Protein AF-A0A965Q716-F1 (afdb_monomer_lite)

pLDDT: mean 84.62, std 12.87, range [42.59, 98.06]

Foldseek 3Di:
DPPPPDDPVNVVPQDPVNVVVVVVVVLCVLVVCVVVLLVVLVVVQVVVQVVDDPPDDGRDSCNSCPPSCCSHPNDPPPPPLVVVLVVQVPDPPDDVVVVDDD

Sequence (102 aa):
MVFNGHTIQDIDALDEATMNDITVMYADGLVGNRSLLTMQGTLIAGVFNYLRASNSQPYTLKSVLGSAYEYFYGIEKADPSESLLMFMSQAPNFKMDRFKGK

Structure (mmCIF, N/CA/C/O backbone):
data_AF-A0A965Q716-F1
#
_entry.id   AF-A0A965Q716-F1
#
loop_
_atom_site.group_PDB
_atom_site.id
_atom_site.type_symbol
_atom_site.label_atom_id
_atom_site.label_alt_id
_atom_site.label_comp_id
_atom_site.label_asym_id
_atom_site.label_entity_id
_atom_site.label_seq_id
_atom_site.pdbx_PDB_ins_code
_atom_site.Cartn_x
_atom_site.Cartn_y
_atom_site.Cartn_z
_atom_site.occupancy
_atom_site.B_iso_or_equiv
_atom_site.auth_seq_id
_atom_site.auth_comp_id
_atom_site.auth_asym_id
_atom_site.auth_atom_id
_atom_site.pdbx_PDB_model_num
ATOM 1 N N . MET A 1 1 ? 7.611 20.579 -20.696 1.00 45.00 1 MET A N 1
ATOM 2 C CA . MET A 1 1 ? 8.596 19.829 -19.894 1.00 45.00 1 MET A CA 1
ATOM 3 C C . MET A 1 1 ? 7.938 18.516 -19.543 1.00 45.00 1 MET A C 1
ATOM 5 O O . MET A 1 1 ? 6.934 18.530 -18.844 1.00 45.00 1 MET A O 1
ATOM 9 N N . VAL A 1 2 ? 8.410 17.430 -20.142 1.00 49.19 2 VAL A N 1
ATOM 10 C CA . VAL A 1 2 ? 7.983 16.080 -19.783 1.00 49.19 2 VAL A CA 1
ATOM 11 C C . VAL A 1 2 ? 8.869 15.632 -18.608 1.00 49.19 2 VAL A C 1
ATOM 13 O O . VAL A 1 2 ? 10.005 16.091 -18.469 1.00 49.19 2 VAL A O 1
ATOM 16 N N . PHE A 1 3 ? 8.280 14.898 -17.664 1.00 50.69 3 PHE A N 1
ATOM 17 C CA . PHE A 1 3 ? 8.839 14.585 -16.344 1.00 50.69 3 PHE A CA 1
ATOM 18 C C . PHE A 1 3 ? 10.301 14.089 -16.400 1.00 50.69 3 PHE A C 1
ATOM 20 O O . PHE A 1 3 ? 10.664 13.303 -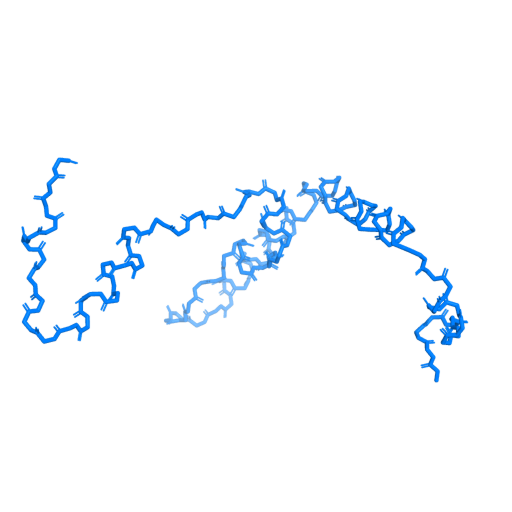17.269 1.00 50.69 3 PHE A O 1
ATOM 27 N N . ASN A 1 4 ? 11.136 14.532 -15.450 1.00 64.12 4 ASN A N 1
ATOM 28 C CA . ASN A 1 4 ? 12.526 14.077 -15.256 1.00 64.12 4 ASN A CA 1
ATOM 29 C C . ASN A 1 4 ? 13.482 14.181 -16.468 1.00 64.12 4 ASN A C 1
ATOM 31 O O . ASN A 1 4 ? 14.495 13.492 -16.503 1.00 64.12 4 ASN A O 1
ATOM 35 N N . GLY A 1 5 ? 13.230 15.075 -17.430 1.00 65.25 5 GLY A N 1
ATOM 36 C CA . GLY A 1 5 ? 14.176 15.343 -18.525 1.00 65.25 5 GLY A CA 1
ATOM 37 C C . GLY A 1 5 ? 14.018 14.444 -19.754 1.00 65.25 5 GLY A C 1
ATOM 38 O O . GLY A 1 5 ? 14.787 14.591 -20.699 1.00 65.25 5 GLY A O 1
ATOM 39 N N . HIS A 1 6 ? 13.004 13.581 -19.773 1.00 73.31 6 HIS A N 1
ATOM 40 C CA . HIS A 1 6 ? 12.573 12.879 -20.980 1.00 73.31 6 HIS A CA 1
ATOM 41 C C . HIS A 1 6 ? 11.726 13.807 -21.858 1.00 73.31 6 HIS A C 1
ATOM 43 O O . HIS A 1 6 ? 11.058 14.712 -21.356 1.00 73.31 6 HIS A O 1
ATOM 49 N N . THR A 1 7 ? 11.768 13.615 -23.170 1.00 77.81 7 THR A N 1
ATOM 50 C CA . THR A 1 7 ? 10.951 14.313 -24.171 1.00 77.81 7 THR A CA 1
ATOM 51 C C . THR A 1 7 ? 9.689 13.507 -24.503 1.00 77.81 7 THR A C 1
ATOM 53 O O . THR A 1 7 ? 9.559 12.354 -24.102 1.00 77.81 7 THR A O 1
ATOM 56 N N . ILE A 1 8 ? 8.727 14.101 -25.221 1.00 74.25 8 ILE A N 1
ATOM 57 C CA . ILE A 1 8 ? 7.528 13.366 -25.681 1.00 74.25 8 ILE A CA 1
ATOM 58 C C . ILE A 1 8 ? 7.949 12.212 -26.600 1.00 74.25 8 ILE A C 1
ATOM 60 O O . ILE A 1 8 ? 7.426 11.113 -26.492 1.00 74.25 8 ILE A O 1
ATOM 64 N N . GLN A 1 9 ? 8.966 12.450 -27.426 1.00 73.44 9 GLN A N 1
ATOM 65 C CA . GLN A 1 9 ? 9.545 11.468 -28.332 1.00 73.44 9 GLN A CA 1
ATOM 66 C C . GLN A 1 9 ? 10.142 10.267 -27.588 1.00 73.44 9 GLN A C 1
ATOM 68 O O . GLN A 1 9 ? 10.071 9.152 -28.091 1.00 73.44 9 GLN A O 1
ATOM 73 N N . ASP A 1 10 ? 10.689 10.480 -26.387 1.00 74.56 10 ASP A N 1
ATOM 74 C CA . ASP A 1 10 ? 11.214 9.394 -25.552 1.00 74.56 10 ASP A CA 1
ATOM 75 C C . ASP A 1 10 ? 10.090 8.540 -24.948 1.00 74.56 10 ASP A C 1
ATOM 77 O O . ASP A 1 10 ? 10.264 7.338 -24.773 1.00 74.56 10 ASP A O 1
ATOM 81 N N . ILE A 1 11 ? 8.931 9.141 -24.650 1.00 72.75 11 ILE A N 1
ATOM 82 C CA . ILE A 1 11 ? 7.741 8.408 -24.191 1.00 72.75 11 ILE A CA 1
ATOM 83 C C . ILE A 1 11 ? 7.121 7.624 -25.349 1.00 72.75 11 ILE A C 1
ATOM 85 O O . ILE A 1 11 ? 6.785 6.457 -25.180 1.00 72.75 11 ILE A O 1
ATOM 89 N N . ASP A 1 12 ? 7.017 8.241 -26.527 1.00 77.00 12 ASP A N 1
ATOM 90 C CA . ASP A 1 12 ? 6.464 7.608 -27.731 1.00 77.00 12 ASP A CA 1
ATOM 91 C C . ASP A 1 12 ? 7.339 6.446 -28.244 1.00 77.00 12 ASP A C 1
ATOM 93 O O . ASP A 1 12 ? 6.871 5.607 -29.012 1.00 77.00 12 ASP A O 1
ATOM 97 N N . ALA A 1 13 ? 8.606 6.383 -27.820 1.00 80.38 13 ALA A N 1
ATOM 98 C CA . ALA A 1 13 ? 9.529 5.296 -28.134 1.00 80.38 13 ALA A CA 1
ATOM 99 C C . ALA A 1 13 ? 9.372 4.061 -27.226 1.00 80.38 13 ALA A C 1
ATOM 101 O O . ALA A 1 13 ? 9.992 3.033 -27.503 1.00 80.38 13 ALA A O 1
ATOM 102 N N . LEU A 1 14 ? 8.578 4.140 -26.150 1.00 83.25 14 LEU A N 1
ATOM 103 C CA . LEU A 1 14 ? 8.320 2.999 -25.274 1.00 83.25 14 LEU A CA 1
ATOM 104 C C . LEU A 1 14 ? 7.351 2.035 -25.959 1.00 83.25 14 LEU A C 1
ATOM 106 O O . LEU A 1 14 ? 6.163 2.319 -26.114 1.00 83.25 14 LEU A O 1
ATOM 110 N N . ASP A 1 15 ? 7.863 0.875 -26.356 1.00 88.38 15 ASP A N 1
ATOM 111 C CA . ASP A 1 15 ? 7.033 -0.213 -26.851 1.00 88.38 15 ASP A CA 1
ATOM 112 C C . ASP A 1 15 ? 6.355 -0.981 -25.702 1.00 88.38 15 ASP A C 1
ATOM 114 O O . ASP A 1 15 ? 6.665 -0.823 -24.517 1.00 88.38 15 ASP A 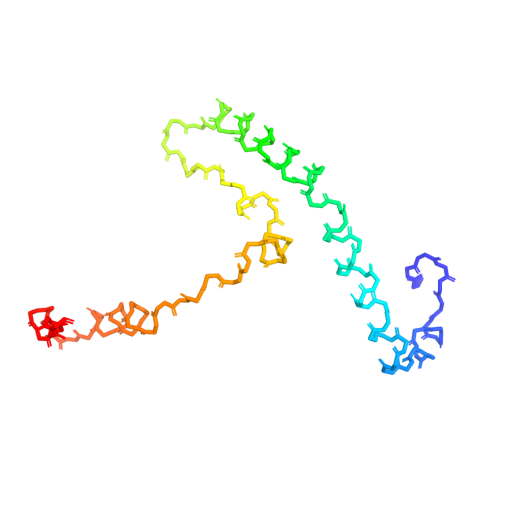O 1
ATOM 118 N N . GLU A 1 16 ? 5.384 -1.824 -26.055 1.00 88.06 16 GLU A N 1
ATOM 119 C CA . GLU A 1 16 ? 4.609 -2.601 -25.082 1.00 88.06 16 GLU A CA 1
ATOM 120 C C . GLU A 1 16 ? 5.497 -3.529 -24.241 1.00 88.06 16 GLU A C 1
ATOM 122 O O . GLU A 1 16 ? 5.264 -3.686 -23.042 1.00 88.06 16 GLU A O 1
ATOM 127 N N . ALA A 1 17 ? 6.547 -4.096 -24.843 1.00 89.25 17 ALA A N 1
ATOM 128 C CA . ALA A 1 17 ? 7.502 -4.948 -24.145 1.00 89.25 17 ALA A CA 1
ATOM 129 C C . ALA A 1 17 ? 8.254 -4.168 -23.056 1.00 89.25 17 ALA A C 1
ATOM 131 O O . ALA A 1 17 ? 8.279 -4.594 -21.902 1.00 89.25 17 ALA A O 1
ATOM 132 N N . THR A 1 18 ? 8.777 -2.986 -23.386 1.00 88.12 18 THR A N 1
ATOM 133 C CA . THR A 1 18 ? 9.466 -2.116 -22.426 1.00 88.12 18 THR A CA 1
ATOM 134 C C . THR A 1 18 ? 8.519 -1.657 -21.317 1.00 88.12 18 THR A C 1
ATOM 136 O O . THR A 1 18 ? 8.886 -1.645 -20.142 1.00 88.12 18 THR A O 1
ATOM 139 N N . MET A 1 19 ? 7.273 -1.316 -21.655 1.00 89.25 19 MET A N 1
ATOM 140 C CA . MET A 1 19 ? 6.262 -0.938 -20.662 1.00 89.25 19 MET A CA 1
ATOM 141 C C . MET A 1 19 ? 5.900 -2.092 -19.720 1.00 89.25 19 MET A C 1
ATOM 143 O O . MET A 1 19 ? 5.707 -1.876 -18.518 1.00 89.25 19 MET A O 1
ATOM 147 N N . ASN A 1 20 ? 5.836 -3.317 -20.241 1.00 91.81 20 ASN A N 1
ATOM 148 C CA . ASN A 1 20 ? 5.642 -4.509 -19.427 1.00 91.81 20 ASN A CA 1
ATOM 149 C C . ASN A 1 20 ? 6.821 -4.720 -18.466 1.00 91.81 20 ASN A C 1
ATOM 151 O O . ASN A 1 20 ? 6.602 -4.896 -17.269 1.00 91.81 20 ASN A O 1
ATOM 155 N N . ASP A 1 21 ? 8.058 -4.598 -18.946 1.00 92.00 21 ASP A N 1
ATOM 156 C CA . ASP A 1 21 ? 9.252 -4.736 -18.105 1.00 92.00 21 ASP A CA 1
ATOM 157 C C . ASP A 1 21 ? 9.290 -3.684 -16.988 1.00 92.00 21 ASP A C 1
ATOM 159 O O . ASP A 1 21 ? 9.531 -4.020 -15.827 1.00 92.00 21 ASP A O 1
ATOM 163 N N . ILE A 1 22 ? 8.956 -2.423 -17.289 1.00 90.12 22 ILE A N 1
ATOM 164 C CA . ILE A 1 22 ? 8.830 -1.360 -16.277 1.00 90.12 22 ILE A CA 1
ATOM 165 C C . ILE A 1 22 ? 7.775 -1.728 -15.223 1.00 90.12 22 ILE A C 1
ATOM 167 O O . ILE A 1 22 ? 7.986 -1.520 -14.025 1.00 90.12 22 ILE A O 1
ATOM 171 N N . THR A 1 23 ? 6.646 -2.294 -15.652 1.00 90.38 23 THR A N 1
ATOM 172 C CA . THR A 1 23 ? 5.564 -2.717 -14.751 1.00 90.38 23 THR A CA 1
ATOM 173 C C . THR A 1 23 ? 6.018 -3.854 -13.836 1.00 90.38 23 THR A C 1
ATOM 175 O O . THR A 1 23 ? 5.766 -3.805 -12.630 1.00 90.38 23 THR A O 1
ATOM 178 N N . VAL A 1 24 ? 6.742 -4.840 -14.376 1.00 92.12 24 VAL A N 1
ATOM 179 C CA . VAL A 1 24 ?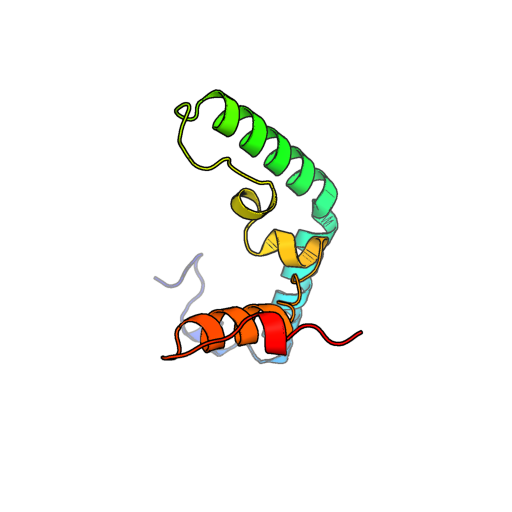 7.334 -5.940 -13.600 1.00 92.12 24 VAL A CA 1
ATOM 180 C C . VAL A 1 24 ? 8.351 -5.401 -12.597 1.00 92.12 24 VAL A C 1
ATOM 182 O O . VAL A 1 24 ? 8.252 -5.711 -11.414 1.00 92.12 24 VAL A O 1
ATOM 185 N N . MET A 1 25 ? 9.266 -4.524 -13.021 1.00 93.50 25 MET A N 1
ATOM 186 C CA . MET A 1 25 ? 10.258 -3.908 -12.130 1.00 93.50 25 MET A CA 1
ATOM 187 C C . MET A 1 25 ? 9.604 -3.136 -10.979 1.00 93.50 25 MET A C 1
ATOM 189 O O . MET A 1 25 ? 10.070 -3.198 -9.839 1.00 93.50 25 MET A O 1
ATOM 193 N N . TYR A 1 26 ? 8.516 -2.415 -11.256 1.00 91.00 26 TYR A N 1
ATOM 194 C CA . TYR A 1 26 ? 7.751 -1.721 -10.225 1.00 91.00 26 TYR A CA 1
ATOM 195 C C . TYR A 1 26 ? 7.097 -2.702 -9.242 1.00 91.00 26 TYR A C 1
ATOM 197 O O . TYR A 1 26 ? 7.220 -2.526 -8.026 1.00 91.00 26 TYR A O 1
ATOM 205 N N . ALA A 1 27 ? 6.440 -3.750 -9.749 1.00 90.44 27 ALA A N 1
ATOM 206 C CA . ALA A 1 27 ? 5.804 -4.774 -8.925 1.00 90.44 27 ALA A CA 1
ATOM 207 C C . ALA A 1 27 ? 6.825 -5.517 -8.045 1.00 90.44 27 ALA A C 1
ATOM 209 O O . ALA A 1 27 ? 6.608 -5.660 -6.840 1.00 90.44 27 ALA A O 1
ATOM 210 N N . ASP A 1 28 ? 7.971 -5.901 -8.605 1.00 92.19 28 ASP A N 1
ATOM 211 C CA . ASP A 1 28 ? 9.077 -6.521 -7.873 1.00 92.19 28 ASP A CA 1
ATOM 212 C C . ASP A 1 28 ? 9.645 -5.578 -6.809 1.00 92.19 28 ASP A C 1
ATOM 214 O O . ASP A 1 28 ? 9.904 -5.997 -5.680 1.00 92.19 28 ASP A O 1
ATOM 218 N N . GLY A 1 29 ? 9.775 -4.286 -7.123 1.00 92.62 29 GLY A N 1
ATOM 219 C CA . GLY A 1 29 ? 10.174 -3.262 -6.162 1.00 92.62 29 GLY A CA 1
ATOM 220 C C . GLY A 1 29 ? 9.215 -3.167 -4.972 1.00 92.62 29 GLY A C 1
ATOM 221 O O . GLY A 1 29 ? 9.663 -3.096 -3.823 1.00 92.62 29 GLY A O 1
ATOM 222 N N . LEU A 1 30 ? 7.902 -3.218 -5.215 1.00 91.81 30 LEU A N 1
ATOM 223 C CA . LEU A 1 30 ? 6.897 -3.256 -4.150 1.00 91.81 30 LEU A CA 1
ATOM 224 C C . LEU A 1 30 ? 7.013 -4.536 -3.316 1.00 91.81 30 LEU A C 1
ATOM 226 O O . LEU A 1 30 ? 7.117 -4.461 -2.089 1.00 91.81 30 LEU A O 1
ATOM 230 N N . VAL A 1 31 ? 7.014 -5.705 -3.964 1.00 90.88 31 VAL A N 1
ATOM 231 C CA . VAL A 1 31 ? 7.050 -7.018 -3.298 1.00 90.88 31 VAL A CA 1
ATOM 232 C C . VAL A 1 31 ? 8.342 -7.199 -2.500 1.00 90.88 31 VAL A C 1
ATOM 234 O O . VAL A 1 31 ? 8.293 -7.612 -1.339 1.00 90.88 31 VAL A O 1
ATOM 237 N N . GLY A 1 32 ? 9.490 -6.817 -3.061 1.00 94.00 32 GLY A N 1
ATOM 238 C CA . GLY A 1 32 ? 10.788 -6.860 -2.388 1.00 94.00 32 GLY A CA 1
ATOM 239 C C . GLY A 1 32 ? 10.848 -5.972 -1.142 1.00 94.00 32 GLY A C 1
ATOM 240 O O . GLY A 1 32 ? 11.488 -6.330 -0.154 1.00 94.00 32 GLY A O 1
ATOM 241 N N . ASN A 1 33 ? 10.110 -4.857 -1.129 1.00 95.94 33 ASN A N 1
ATOM 242 C CA . ASN A 1 33 ? 10.019 -3.950 0.019 1.00 95.94 33 ASN A CA 1
ATOM 243 C C . ASN A 1 33 ? 8.850 -4.254 0.971 1.00 95.94 33 ASN A C 1
ATOM 245 O O . ASN A 1 33 ? 8.588 -3.473 1.891 1.00 95.94 33 ASN A O 1
ATOM 249 N N . ARG A 1 34 ? 8.161 -5.392 0.815 1.00 94.38 34 ARG A N 1
ATOM 250 C CA . ARG A 1 34 ? 6.957 -5.739 1.590 1.00 94.38 34 ARG A CA 1
ATOM 251 C C . ARG A 1 34 ? 7.114 -5.554 3.099 1.00 94.38 34 ARG A C 1
ATOM 253 O O . ARG A 1 34 ? 6.222 -4.990 3.733 1.00 94.38 34 ARG A O 1
ATOM 260 N N . SER A 1 35 ? 8.215 -6.030 3.685 1.00 95.31 35 SER A N 1
ATOM 261 C CA . SER A 1 35 ? 8.446 -5.943 5.138 1.00 95.31 35 SER A CA 1
ATOM 262 C C . SER A 1 35 ? 8.571 -4.489 5.603 1.00 95.31 35 SER A C 1
ATOM 264 O O . SER A 1 35 ? 7.881 -4.061 6.530 1.00 95.31 35 SER A O 1
ATOM 266 N N . LEU A 1 36 ? 9.380 -3.697 4.895 1.00 97.00 36 LEU A N 1
ATOM 267 C CA . LEU A 1 36 ? 9.600 -2.282 5.183 1.00 97.00 36 LEU A CA 1
ATOM 268 C C . LEU A 1 36 ? 8.303 -1.472 5.051 1.00 97.00 36 LEU A C 1
ATOM 270 O O . LEU A 1 36 ? 7.977 -0.673 5.929 1.00 97.00 36 LEU A O 1
ATOM 274 N N . LEU A 1 37 ? 7.543 -1.699 3.979 1.00 96.12 37 LEU A N 1
ATOM 275 C CA . LEU A 1 37 ? 6.270 -1.019 3.745 1.00 96.12 37 LEU A CA 1
ATOM 276 C C . LEU A 1 37 ? 5.216 -1.432 4.778 1.00 96.12 37 LEU A C 1
ATOM 278 O O . LEU A 1 37 ? 4.535 -0.574 5.328 1.00 96.12 37 LEU A O 1
ATOM 282 N N . THR A 1 38 ? 5.129 -2.718 5.123 1.00 95.62 38 THR A N 1
ATOM 283 C CA . THR A 1 38 ? 4.190 -3.207 6.147 1.00 95.62 38 THR A CA 1
ATOM 284 C C . THR A 1 38 ? 4.497 -2.621 7.526 1.00 95.62 38 THR A C 1
ATOM 286 O O . THR A 1 38 ? 3.579 -2.167 8.213 1.00 95.62 38 THR A O 1
ATOM 289 N N . MET A 1 39 ? 5.772 -2.576 7.929 1.00 97.44 39 MET A N 1
ATOM 290 C CA . MET A 1 39 ? 6.169 -1.974 9.206 1.00 97.44 39 MET A CA 1
ATOM 291 C C . MET A 1 39 ? 5.846 -0.480 9.250 1.00 97.44 39 MET A C 1
ATOM 293 O O . MET A 1 39 ? 5.198 -0.025 10.193 1.00 97.44 39 MET A O 1
ATOM 297 N N . GLN A 1 40 ? 6.237 0.277 8.220 1.00 97.31 40 GLN A N 1
ATOM 298 C CA . GLN A 1 40 ? 5.945 1.710 8.149 1.00 97.31 40 GLN A CA 1
ATOM 299 C C . GLN A 1 40 ? 4.441 1.983 8.124 1.00 97.31 40 GLN A C 1
ATOM 301 O O . GLN A 1 40 ? 3.962 2.826 8.876 1.00 97.31 40 GLN A O 1
ATOM 306 N N . GLY A 1 41 ? 3.681 1.233 7.324 1.00 96.94 41 GLY A N 1
ATOM 307 C CA . GLY A 1 41 ? 2.230 1.369 7.256 1.00 96.94 41 GLY A CA 1
ATOM 308 C C . GLY A 1 41 ? 1.552 1.097 8.600 1.00 96.94 41 GLY A C 1
ATOM 309 O O . GLY A 1 41 ? 0.636 1.819 8.989 1.00 96.94 41 GLY A O 1
ATOM 310 N N . THR A 1 42 ? 2.047 0.111 9.352 1.00 96.75 42 THR A N 1
ATOM 311 C CA . THR A 1 42 ? 1.547 -0.209 10.698 1.00 96.75 42 THR A CA 1
ATOM 312 C C . THR A 1 42 ? 1.862 0.906 11.695 1.00 96.75 42 THR A C 1
ATOM 314 O O . THR A 1 42 ? 0.987 1.306 12.461 1.00 96.7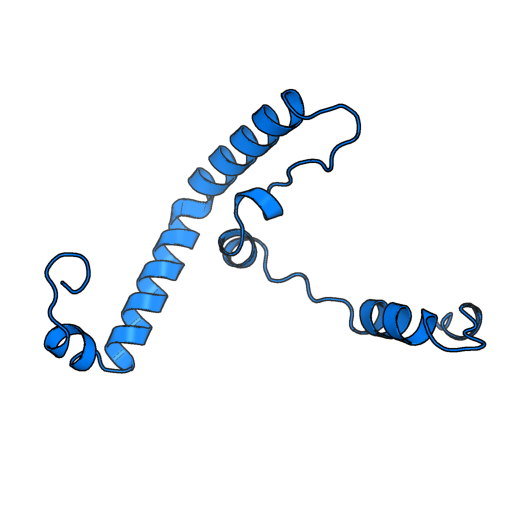5 42 THR A O 1
ATOM 317 N N . LEU A 1 4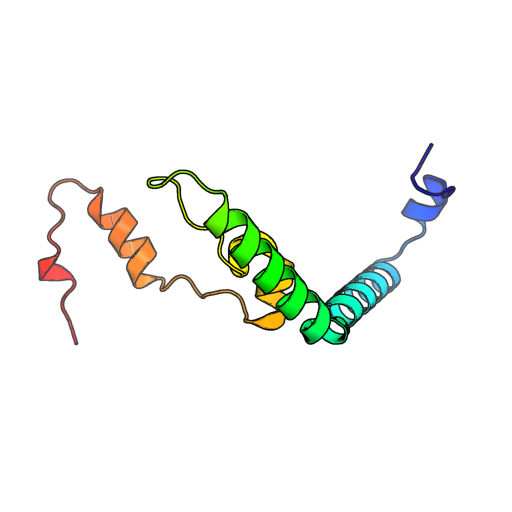3 ? 3.084 1.448 11.662 1.00 98.06 43 LEU A N 1
ATOM 318 C CA . LEU A 1 43 ? 3.492 2.582 12.496 1.00 98.06 43 LEU A CA 1
ATOM 319 C C . LEU A 1 43 ? 2.642 3.824 12.209 1.00 98.06 43 LEU A C 1
ATOM 321 O O . LEU A 1 43 ? 2.119 4.437 13.139 1.00 98.06 43 LEU A O 1
ATOM 325 N N . ILE A 1 44 ? 2.451 4.157 10.931 1.00 97.56 44 ILE A N 1
ATOM 326 C CA . ILE A 1 44 ? 1.604 5.272 10.494 1.00 97.56 44 ILE A CA 1
ATOM 327 C C . ILE A 1 44 ? 0.172 5.064 10.988 1.00 97.56 44 ILE A C 1
ATOM 329 O O . ILE A 1 44 ? -0.375 5.946 11.646 1.00 97.56 44 ILE A O 1
ATOM 333 N N . ALA A 1 45 ? -0.425 3.893 10.747 1.00 97.38 45 ALA A N 1
ATOM 334 C CA . ALA A 1 45 ? -1.771 3.596 11.230 1.00 97.38 45 ALA A CA 1
ATOM 335 C C . ALA A 1 45 ? -1.869 3.739 12.760 1.00 97.38 45 ALA A C 1
ATOM 337 O O . ALA A 1 45 ? -2.830 4.322 13.258 1.00 97.38 45 ALA A O 1
ATOM 338 N N . GLY A 1 46 ? -0.867 3.268 13.508 1.00 96.69 46 GLY A N 1
ATOM 339 C CA . GLY A 1 46 ? -0.806 3.405 14.964 1.00 96.69 46 GLY A CA 1
ATOM 340 C C . GLY A 1 46 ? -0.790 4.864 15.428 1.00 96.69 46 GLY A C 1
ATOM 341 O O . GLY A 1 46 ? -1.630 5.263 16.233 1.00 96.69 46 GLY A O 1
ATOM 342 N N . VAL A 1 47 ? 0.116 5.678 14.878 1.00 98.00 47 VAL A N 1
ATOM 343 C CA . VAL A 1 47 ? 0.239 7.104 15.228 1.00 98.00 47 VAL A CA 1
ATOM 344 C C . VAL A 1 47 ? -1.029 7.871 14.864 1.00 98.00 47 VAL A C 1
ATOM 346 O O . VAL A 1 47 ? -1.556 8.627 15.677 1.00 98.00 47 VAL A O 1
ATOM 349 N N . PHE A 1 48 ? -1.565 7.662 13.664 1.00 97.31 48 PHE A N 1
ATOM 350 C CA . PHE A 1 48 ? -2.746 8.393 13.214 1.00 97.31 48 PHE A CA 1
ATOM 351 C C . PHE A 1 48 ? -4.002 7.975 13.979 1.00 97.31 48 PHE A C 1
ATOM 353 O O . PHE A 1 48 ? -4.830 8.827 14.283 1.00 97.31 48 PHE A O 1
ATOM 360 N N . ASN A 1 49 ? -4.135 6.702 14.360 1.00 97.06 49 ASN A N 1
ATOM 361 C CA . ASN A 1 49 ? -5.232 6.265 15.224 1.00 97.06 49 ASN A CA 1
ATOM 362 C C . ASN A 1 49 ? -5.118 6.794 16.653 1.00 97.06 49 ASN A C 1
ATOM 364 O O . ASN A 1 49 ? -6.147 7.002 17.287 1.00 97.06 49 ASN A O 1
ATOM 368 N N . TYR A 1 50 ? -3.907 7.035 17.151 1.00 96.81 50 TYR A N 1
ATOM 369 C CA . TYR A 1 50 ? -3.717 7.716 18.429 1.00 96.81 50 TYR A CA 1
ATOM 370 C C . TYR A 1 50 ? -4.152 9.190 18.361 1.00 96.81 50 TYR A C 1
ATOM 372 O O . TYR A 1 50 ? -4.755 9.700 19.300 1.00 96.81 50 TYR A O 1
ATOM 380 N N . LEU A 1 51 ? -3.880 9.868 17.241 1.00 97.00 51 LEU A N 1
ATOM 381 C CA . LEU A 1 51 ? -4.212 11.284 17.044 1.00 97.00 51 LEU A CA 1
ATOM 382 C C . LEU A 1 51 ? -5.657 11.533 16.580 1.00 97.00 51 LEU A C 1
ATOM 384 O O . LEU A 1 51 ? -6.121 12.675 16.618 1.00 97.00 51 LEU A O 1
ATOM 388 N N . ARG A 1 52 ? -6.368 10.508 16.095 1.00 93.88 52 ARG A N 1
ATOM 389 C CA . ARG A 1 52 ? -7.709 10.681 15.520 1.00 93.88 52 ARG A CA 1
ATOM 390 C C . ARG A 1 52 ? -8.735 11.083 16.586 1.00 93.88 52 ARG A C 1
ATOM 392 O O . ARG A 1 52 ? -8.655 10.674 17.740 1.00 93.88 52 ARG A O 1
ATOM 399 N N . ALA A 1 53 ? -9.775 11.808 16.175 1.00 95.44 53 ALA A N 1
ATOM 400 C CA . ALA A 1 53 ? -10.909 12.112 17.047 1.00 95.44 53 ALA A CA 1
ATOM 401 C C . ALA A 1 53 ? -11.670 10.833 17.446 1.00 95.44 53 ALA A C 1
ATOM 403 O O . ALA A 1 53 ? -11.813 9.921 16.631 1.00 95.44 53 ALA A O 1
ATOM 404 N N . SER A 1 54 ? -12.238 10.784 18.657 1.00 87.88 54 SER A N 1
ATOM 405 C CA . SER A 1 54 ? -12.821 9.565 19.250 1.00 87.88 54 SER A CA 1
ATOM 406 C C . SER A 1 54 ? -13.877 8.852 18.386 1.00 87.88 54 SER A C 1
ATOM 408 O O . SER A 1 54 ? -14.005 7.634 18.471 1.00 87.88 54 SER A O 1
ATOM 410 N N . ASN A 1 55 ? -14.544 9.561 17.467 1.00 90.25 55 ASN A N 1
ATOM 411 C CA . ASN A 1 55 ? -15.607 9.024 16.603 1.00 90.25 55 ASN A CA 1
ATOM 412 C C . ASN A 1 55 ? -15.272 8.998 15.099 1.00 90.25 55 ASN A C 1
ATOM 414 O O . ASN A 1 55 ? -16.165 8.801 14.279 1.00 90.25 55 ASN A O 1
ATOM 418 N N . SER A 1 56 ? -14.018 9.229 14.703 1.00 93.06 56 SER A N 1
ATOM 419 C CA . SER A 1 56 ? -13.627 9.113 13.293 1.00 93.06 56 SER A CA 1
ATOM 420 C C . SER A 1 56 ? -13.355 7.659 12.890 1.00 93.06 56 SER A C 1
ATOM 422 O O . SER A 1 56 ? -13.093 6.799 13.730 1.00 93.06 56 SER A O 1
ATOM 424 N N . GLN A 1 57 ? -13.375 7.371 11.589 1.00 93.69 57 GLN A N 1
ATOM 425 C CA . GLN A 1 57 ? -12.975 6.051 11.102 1.00 93.69 57 GLN A CA 1
ATOM 426 C C . GLN A 1 57 ? -11.497 5.776 11.434 1.00 93.69 57 GLN A C 1
ATOM 428 O O . GLN A 1 57 ? -10.682 6.705 11.371 1.00 93.69 57 GLN A O 1
ATOM 433 N N . PRO A 1 58 ? -11.142 4.539 11.825 1.00 94.06 58 PRO A N 1
ATOM 434 C CA . PRO A 1 58 ? -9.760 4.180 12.086 1.00 94.06 58 PRO A CA 1
ATOM 435 C C . PRO A 1 58 ? -8.975 4.037 10.779 1.00 94.06 58 PRO A C 1
ATOM 437 O O . PRO A 1 58 ? -9.467 3.495 9.789 1.00 94.06 58 PRO A O 1
ATOM 440 N N . TYR A 1 59 ? -7.718 4.466 10.803 1.00 96.25 59 TYR A N 1
ATOM 441 C CA . TYR A 1 59 ? -6.766 4.166 9.743 1.00 96.25 59 TYR A CA 1
ATOM 442 C C . TYR A 1 59 ? -6.382 2.689 9.826 1.00 96.25 59 TYR A C 1
ATOM 444 O O . TYR A 1 59 ? -5.945 2.201 10.868 1.00 96.25 59 TYR A O 1
ATOM 452 N N . THR A 1 60 ? -6.541 1.967 8.724 1.00 95.81 60 THR A N 1
ATOM 453 C CA . THR A 1 60 ? -6.138 0.564 8.593 1.00 95.81 60 THR A CA 1
ATOM 454 C C . THR A 1 60 ? -4.850 0.462 7.784 1.00 95.81 60 THR A C 1
ATOM 456 O O . THR A 1 60 ? -4.514 1.361 7.010 1.00 95.81 60 THR A O 1
ATOM 459 N N . LEU A 1 61 ? -4.143 -0.665 7.900 1.00 95.19 61 LEU A N 1
ATOM 460 C CA . LEU A 1 61 ? -2.984 -0.929 7.046 1.00 95.19 61 LEU A CA 1
ATOM 461 C C . LEU A 1 61 ? -3.357 -0.851 5.553 1.00 95.19 61 LEU A C 1
ATOM 463 O O . LEU A 1 61 ? -2.603 -0.284 4.769 1.00 95.19 61 LEU A O 1
ATOM 467 N N . LYS A 1 62 ? -4.548 -1.342 5.182 1.00 94.62 62 LYS A N 1
ATOM 468 C CA . LYS A 1 62 ? -5.099 -1.256 3.820 1.00 94.62 62 LYS A CA 1
ATOM 469 C C . LYS A 1 62 ? -5.274 0.191 3.363 1.00 94.62 62 LYS A C 1
ATOM 471 O O . LYS A 1 62 ? -4.812 0.541 2.285 1.00 94.62 62 LYS A O 1
ATOM 476 N N . SER A 1 63 ? -5.859 1.055 4.198 1.00 93.94 63 SER A N 1
ATOM 477 C CA . SER A 1 63 ? -6.018 2.474 3.846 1.00 93.94 63 SER A CA 1
ATOM 478 C C . SER A 1 63 ? -4.690 3.232 3.762 1.00 93.94 63 SER A C 1
ATOM 480 O O . SER A 1 63 ? -4.608 4.206 3.026 1.00 93.94 63 SER A O 1
ATOM 482 N N . VAL A 1 64 ? -3.661 2.805 4.506 1.00 95.75 64 VAL A N 1
ATOM 483 C CA . VAL A 1 64 ? -2.333 3.445 4.482 1.00 95.75 64 VAL A CA 1
ATOM 484 C C . VAL A 1 64 ? -1.497 2.978 3.287 1.00 95.75 64 VAL A C 1
ATOM 486 O O . VAL A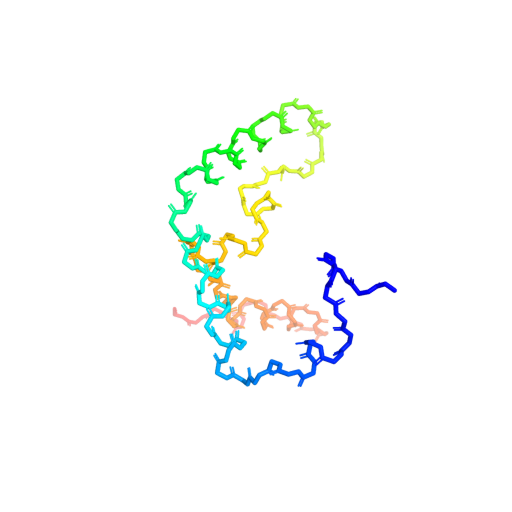 1 64 ? -0.837 3.795 2.655 1.00 95.75 64 VAL A O 1
ATOM 489 N N . LEU A 1 65 ? -1.516 1.681 2.966 1.00 94.44 65 LEU A N 1
ATOM 490 C CA . LEU A 1 65 ? -0.738 1.120 1.855 1.00 94.44 65 LEU A CA 1
ATOM 491 C C . LEU A 1 65 ? -1.405 1.298 0.483 1.00 94.44 65 LEU A C 1
ATOM 493 O O . LEU A 1 65 ? -0.717 1.216 -0.534 1.00 94.44 65 LEU A O 1
ATOM 497 N N . GLY A 1 66 ? -2.719 1.533 0.428 1.00 91.94 66 GLY A N 1
ATOM 498 C CA . GLY A 1 66 ? -3.440 1.728 -0.830 1.00 91.94 66 GLY A CA 1
ATOM 499 C C . GLY A 1 66 ? -3.290 0.529 -1.771 1.00 91.94 66 GLY A C 1
ATOM 500 O O . GLY A 1 66 ? -3.419 -0.617 -1.343 1.00 91.94 66 GLY A O 1
ATOM 501 N N . SER A 1 67 ? -2.976 0.782 -3.045 1.00 88.31 67 SER A N 1
ATOM 502 C CA . SER A 1 67 ? -2.811 -0.265 -4.069 1.00 88.31 67 SER A CA 1
ATOM 503 C C . SER A 1 67 ? -1.692 -1.262 -3.752 1.00 88.31 67 SER A C 1
ATOM 505 O O . SER A 1 67 ? -1.801 -2.432 -4.111 1.00 88.31 67 SER A O 1
ATOM 507 N N . ALA A 1 68 ? -0.648 -0.859 -3.015 1.00 91.00 68 ALA A N 1
ATOM 508 C CA . ALA A 1 68 ? 0.415 -1.776 -2.598 1.00 91.00 68 ALA A CA 1
ATOM 509 C C . ALA A 1 68 ? -0.102 -2.882 -1.659 1.00 91.00 68 ALA A C 1
ATOM 511 O O . ALA A 1 68 ? 0.475 -3.965 -1.605 1.00 91.00 68 ALA A O 1
ATOM 512 N N . TYR A 1 69 ? -1.208 -2.643 -0.943 1.00 93.12 69 TYR A N 1
ATOM 513 C CA . TYR A 1 69 ? -1.827 -3.658 -0.092 1.00 93.12 69 TYR A CA 1
ATOM 514 C C . TYR A 1 69 ? -2.262 -4.888 -0.901 1.00 93.12 69 TYR A C 1
ATOM 516 O O . TYR A 1 69 ? -2.030 -6.020 -0.479 1.00 93.12 69 TYR A O 1
ATOM 524 N N . GLU A 1 70 ? -2.841 -4.677 -2.084 1.00 89.12 70 GLU A N 1
ATOM 525 C CA . GLU A 1 70 ? -3.355 -5.753 -2.939 1.00 89.12 70 GLU A CA 1
ATOM 526 C C . GLU A 1 70 ? -2.230 -6.622 -3.508 1.00 89.12 70 GLU A C 1
ATOM 528 O O . GLU A 1 70 ? -2.384 -7.836 -3.611 1.00 89.12 70 GLU A O 1
ATOM 533 N N . TYR A 1 71 ? -1.058 -6.037 -3.772 1.00 87.25 71 TYR A N 1
ATOM 534 C CA . TYR A 1 71 ? 0.135 -6.791 -4.170 1.00 87.25 71 TYR A CA 1
ATOM 535 C C . TYR A 1 71 ? 0.653 -7.724 -3.064 1.00 87.25 71 TYR A C 1
ATOM 537 O O . TYR A 1 71 ? 1.281 -8.740 -3.356 1.00 87.25 71 TYR A O 1
ATOM 545 N N . PHE A 1 72 ? 0.411 -7.405 -1.789 1.00 90.62 72 PHE A N 1
ATOM 546 C CA . PHE A 1 72 ? 0.931 -8.187 -0.658 1.00 90.62 72 PHE A CA 1
ATOM 547 C C . PHE A 1 72 ? -0.064 -9.201 -0.107 1.00 90.62 72 PHE A C 1
ATOM 549 O O . PHE A 1 72 ? 0.340 -10.272 0.357 1.00 90.62 72 PHE A O 1
ATOM 556 N N . TYR A 1 73 ? -1.341 -8.831 -0.096 1.00 88.44 73 TYR A N 1
ATOM 557 C CA . TYR A 1 73 ? -2.406 -9.567 0.584 1.00 88.44 73 TYR A CA 1
ATOM 558 C C . TYR A 1 73 ? -3.501 -10.047 -0.378 1.00 88.44 73 TYR A C 1
ATOM 560 O O . TYR A 1 73 ? -4.389 -10.788 0.037 1.00 88.44 73 TYR A O 1
ATOM 568 N N . GLY A 1 74 ? -3.403 -9.687 -1.660 1.00 85.31 74 GLY A N 1
ATOM 569 C CA . GLY A 1 74 ? -4.400 -9.983 -2.677 1.00 85.31 74 GLY A CA 1
ATOM 570 C C . GLY A 1 74 ? -5.538 -8.966 -2.695 1.00 85.31 74 GLY A C 1
ATOM 571 O O . GLY A 1 74 ? -5.736 -8.178 -1.767 1.00 85.31 74 GLY A O 1
ATOM 572 N N . ILE A 1 75 ? -6.308 -9.005 -3.778 1.00 77.88 75 ILE A N 1
ATOM 573 C CA . ILE A 1 75 ? -7.590 -8.313 -3.859 1.00 77.88 75 ILE A CA 1
ATOM 574 C C . ILE A 1 75 ? -8.575 -9.142 -3.037 1.00 77.88 75 ILE A C 1
ATOM 576 O O . ILE A 1 75 ? -8.775 -10.328 -3.321 1.00 77.88 75 ILE A O 1
ATOM 580 N N . GLU A 1 76 ? -9.196 -8.533 -2.027 1.00 69.94 76 GLU A N 1
ATOM 581 C CA . GLU A 1 76 ? -10.394 -9.116 -1.427 1.00 69.94 76 GLU A CA 1
ATOM 582 C C . GLU A 1 76 ? -11.408 -9.293 -2.548 1.00 69.94 76 GLU A C 1
ATOM 584 O O . GLU A 1 76 ? -11.940 -8.320 -3.086 1.00 69.94 76 GLU A O 1
ATOM 589 N N . LYS A 1 77 ? -11.647 -10.546 -2.939 1.00 63.72 77 LYS A N 1
ATOM 590 C CA . LYS A 1 77 ? -12.762 -10.852 -3.819 1.00 63.72 77 LYS A CA 1
ATOM 591 C C . LYS A 1 77 ? -14.004 -10.405 -3.069 1.00 63.72 77 LYS A C 1
ATOM 593 O O . LYS A 1 77 ? -14.340 -11.004 -2.052 1.00 63.72 77 LYS A O 1
ATOM 598 N N . ALA A 1 78 ? -14.648 -9.346 -3.553 1.00 62.34 78 ALA A N 1
ATOM 599 C CA . ALA A 1 78 ? -16.000 -9.041 -3.131 1.00 62.34 78 ALA A CA 1
ATOM 600 C C . ALA A 1 78 ? -16.801 -10.317 -3.371 1.00 62.34 78 ALA A C 1
ATOM 602 O O . ALA A 1 78 ? -16.844 -10.803 -4.507 1.00 62.34 78 ALA A O 1
ATOM 603 N N . ASP A 1 79 ? -17.340 -10.900 -2.303 1.00 61.00 79 ASP A N 1
ATOM 604 C CA . ASP A 1 79 ? -18.180 -12.071 -2.446 1.00 61.00 79 ASP A CA 1
ATOM 605 C C . ASP A 1 79 ? -19.334 -11.633 -3.361 1.00 61.00 79 ASP A C 1
ATOM 607 O O . ASP A 1 79 ? -20.054 -10.683 -3.015 1.00 61.00 79 ASP A O 1
ATOM 611 N N . PRO A 1 80 ? -19.481 -12.211 -4.573 1.00 58.84 80 PRO A N 1
ATOM 612 C CA . PRO A 1 80 ? -20.497 -11.763 -5.521 1.00 58.84 80 PRO A CA 1
ATOM 613 C C . PRO A 1 80 ? -21.880 -11.785 -4.874 1.00 58.84 80 PRO A C 1
ATOM 615 O O . PRO A 1 80 ? -22.740 -10.977 -5.216 1.00 58.84 80 PRO A O 1
ATOM 618 N N . SER A 1 81 ? -22.053 -12.680 -3.896 1.00 72.19 81 SER A N 1
ATOM 619 C CA . SER A 1 81 ? -23.230 -12.799 -3.058 1.00 72.19 81 SER A CA 1
ATOM 620 C C . SER A 1 81 ? -23.506 -11.546 -2.224 1.00 72.19 81 SER A C 1
ATOM 622 O O . SER A 1 81 ? -24.637 -11.083 -2.256 1.00 72.19 81 SER A O 1
ATOM 624 N N . GLU A 1 82 ? -22.527 -10.943 -1.544 1.00 72.56 82 GLU A N 1
ATOM 625 C CA . GLU A 1 82 ? -22.750 -9.775 -0.678 1.00 72.56 82 GLU A CA 1
ATOM 626 C C . GLU A 1 82 ? -23.042 -8.506 -1.472 1.00 72.56 82 GLU A C 1
ATOM 628 O O . GLU A 1 82 ? -23.963 -7.765 -1.134 1.00 72.56 82 GLU A O 1
ATOM 633 N N . SER A 1 83 ? -22.308 -8.267 -2.560 1.00 72.00 83 SER A N 1
ATOM 634 C CA . SER A 1 83 ? -22.561 -7.098 -3.414 1.00 72.00 83 SER A CA 1
ATOM 635 C C . SER A 1 83 ? -23.913 -7.211 -4.123 1.00 72.00 83 SER A C 1
ATOM 637 O O . SER A 1 83 ? -24.671 -6.240 -4.180 1.00 72.00 83 SER A O 1
ATOM 639 N N . LEU A 1 84 ? -24.260 -8.412 -4.604 1.00 77.19 84 LEU A N 1
ATOM 640 C CA . LEU A 1 84 ? -25.577 -8.697 -5.169 1.00 77.19 84 LEU A CA 1
ATOM 641 C C . LEU A 1 84 ? -26.675 -8.583 -4.110 1.00 77.19 84 LEU A C 1
ATOM 643 O O . LEU A 1 84 ? -27.710 -7.985 -4.376 1.00 77.19 84 LEU A O 1
ATOM 647 N N . LEU A 1 85 ? -26.455 -9.104 -2.904 1.00 80.50 85 LEU A N 1
ATOM 648 C CA . LEU A 1 85 ? -27.402 -9.012 -1.798 1.00 80.50 85 LEU A CA 1
ATOM 649 C C . LEU A 1 85 ? -27.634 -7.556 -1.396 1.00 80.50 85 LEU A C 1
ATOM 651 O O . LEU A 1 85 ? -28.778 -7.151 -1.202 1.00 80.50 85 LEU A O 1
ATOM 655 N N . MET A 1 86 ? -26.573 -6.753 -1.327 1.00 81.69 86 MET A N 1
ATOM 656 C CA . MET A 1 86 ? -26.662 -5.331 -1.021 1.00 81.69 86 MET A CA 1
ATOM 657 C C . MET A 1 86 ? -27.449 -4.592 -2.110 1.00 81.69 86 MET A C 1
ATOM 659 O O . MET A 1 86 ? -28.361 -3.832 -1.791 1.00 81.69 86 MET A O 1
ATOM 663 N N . PHE A 1 87 ? -27.184 -4.875 -3.388 1.00 82.50 87 PHE A N 1
ATOM 664 C CA . PHE A 1 87 ? -27.964 -4.338 -4.505 1.00 82.50 87 PHE A CA 1
ATOM 665 C C . PHE A 1 87 ? -29.442 -4.760 -4.438 1.00 82.50 87 PHE A C 1
ATOM 667 O O . PHE A 1 87 ? -30.340 -3.926 -4.533 1.00 82.50 87 PHE A O 1
ATOM 674 N N . MET A 1 88 ? -29.717 -6.044 -4.197 1.00 81.56 88 MET A N 1
ATOM 675 C CA . MET A 1 88 ? -31.078 -6.576 -4.095 1.00 81.56 88 MET A CA 1
ATOM 676 C C . MET A 1 88 ? -31.824 -6.048 -2.867 1.00 81.56 88 MET A C 1
ATOM 678 O O . MET A 1 88 ? -33.043 -5.898 -2.927 1.00 81.56 88 MET A O 1
ATOM 682 N N . SER A 1 89 ? -31.118 -5.711 -1.783 1.00 82.88 89 SER A N 1
ATOM 683 C CA . SER A 1 89 ? -31.718 -5.137 -0.573 1.00 82.88 89 SER A CA 1
ATOM 684 C C . SER A 1 89 ? -32.319 -3.748 -0.776 1.00 82.88 89 SER A C 1
ATOM 686 O O . SER A 1 89 ? -33.174 -3.330 0.002 1.00 82.88 89 SER A O 1
ATOM 688 N N . GLN A 1 90 ? -31.936 -3.061 -1.854 1.00 87.69 90 GLN A N 1
ATOM 689 C CA . GLN A 1 90 ? -32.509 -1.774 -2.246 1.00 87.69 90 GLN A CA 1
ATOM 690 C C . GLN A 1 90 ? -33.823 -1.921 -3.035 1.00 87.69 90 GLN A C 1
ATOM 692 O O . GLN A 1 90 ? -34.507 -0.927 -3.279 1.00 87.69 90 GLN A O 1
ATOM 697 N N . ALA A 1 91 ? -34.202 -3.140 -3.442 1.00 86.00 91 ALA A N 1
ATOM 698 C CA . ALA A 1 91 ? -35.413 -3.373 -4.220 1.00 86.00 91 ALA A CA 1
ATOM 699 C C . ALA A 1 91 ? -36.689 -3.302 -3.351 1.00 86.00 91 ALA A C 1
ATOM 701 O O . ALA A 1 91 ? -36.708 -3.801 -2.218 1.00 86.00 91 ALA A O 1
ATOM 702 N N . PRO A 1 92 ? -37.806 -2.768 -3.883 1.00 83.19 92 PRO A N 1
ATOM 703 C CA . PRO A 1 92 ? -39.091 -2.805 -3.194 1.00 83.19 92 PRO A CA 1
ATOM 704 C C . PRO A 1 92 ? -39.506 -4.251 -2.890 1.00 83.19 92 PRO A C 1
ATOM 706 O O . PRO A 1 92 ? -39.530 -5.097 -3.783 1.00 83.19 92 PRO A O 1
ATOM 709 N N . ASN A 1 93 ? -39.892 -4.521 -1.640 1.00 86.31 93 ASN A N 1
ATOM 710 C CA . ASN A 1 93 ? -40.279 -5.849 -1.136 1.00 86.31 93 ASN A CA 1
ATOM 711 C C . ASN A 1 93 ? -39.140 -6.880 -1.017 1.00 86.31 93 ASN A C 1
ATOM 713 O O . ASN A 1 93 ? -39.409 -8.086 -1.034 1.00 86.31 93 ASN A O 1
ATOM 717 N N . PHE A 1 94 ? -37.887 -6.441 -0.868 1.00 83.50 94 PHE A N 1
ATOM 718 C CA . PHE A 1 94 ? -36.786 -7.345 -0.538 1.00 83.50 94 PHE A CA 1
ATOM 719 C C . PHE A 1 94 ? -37.058 -8.152 0.747 1.00 83.50 94 PHE A C 1
ATOM 721 O O . PHE A 1 94 ? -37.581 -7.636 1.736 1.00 83.50 94 PHE A O 1
ATOM 728 N N . LYS A 1 95 ? -36.695 -9.440 0.722 1.00 83.31 95 LYS A N 1
ATOM 729 C CA . LYS A 1 95 ? -36.934 -10.416 1.793 1.00 83.31 95 LYS A CA 1
ATOM 730 C C . LYS A 1 95 ? -35.681 -11.260 2.034 1.00 83.31 95 LYS A C 1
ATOM 732 O O . LYS A 1 95 ? -35.402 -12.190 1.280 1.00 83.31 95 LYS A O 1
ATOM 737 N N . MET A 1 96 ? -34.926 -10.910 3.078 1.00 78.50 96 MET A N 1
ATOM 738 C CA . MET A 1 96 ? -33.632 -11.520 3.432 1.00 78.50 96 MET A CA 1
ATOM 739 C C . MET A 1 96 ? -33.734 -13.023 3.752 1.00 78.50 96 MET A C 1
ATOM 741 O O . MET A 1 96 ? -32.807 -13.791 3.515 1.00 78.50 96 MET A O 1
ATOM 745 N N . ASP A 1 97 ? -34.887 -13.468 4.248 1.00 82.38 97 ASP A N 1
ATOM 746 C CA . ASP A 1 97 ? -35.229 -14.869 4.509 1.00 82.38 97 ASP A CA 1
ATOM 747 C C . ASP A 1 97 ? -35.167 -15.758 3.256 1.00 82.38 97 ASP A C 1
ATOM 749 O O . ASP A 1 97 ? -34.939 -16.959 3.379 1.00 82.38 97 ASP A O 1
ATOM 753 N N . ARG A 1 98 ? -35.283 -15.182 2.051 1.00 74.56 98 ARG A N 1
ATOM 754 C CA . ARG A 1 98 ? -35.194 -15.916 0.775 1.00 74.56 98 ARG A CA 1
ATOM 755 C C . ARG A 1 98 ? -33.767 -16.212 0.312 1.00 74.56 98 ARG A C 1
ATOM 757 O O . ARG A 1 98 ? -33.593 -16.982 -0.625 1.00 74.56 98 ARG A O 1
ATOM 764 N N . PHE A 1 99 ? -32.767 -15.619 0.959 1.00 70.12 99 PHE A N 1
ATOM 765 C CA . PHE A 1 99 ? -31.347 -15.798 0.635 1.00 70.12 99 PHE A CA 1
ATOM 766 C C . PHE A 1 99 ? -30.645 -16.775 1.583 1.00 70.12 99 PHE A C 1
ATOM 768 O O . PHE A 1 99 ? -29.451 -17.021 1.450 1.00 70.12 99 PHE A O 1
ATOM 775 N N . LYS A 1 100 ? -31.375 -17.367 2.537 1.00 61.84 100 LYS A N 1
ATOM 776 C CA . LYS A 1 100 ? -30.839 -18.404 3.422 1.00 61.84 100 LYS A CA 1
ATOM 777 C C . LYS A 1 100 ? -30.998 -19.779 2.769 1.00 61.84 100 LYS A C 1
ATOM 779 O O . LYS A 1 100 ? -32.080 -20.359 2.805 1.00 61.84 100 LYS A O 1
ATOM 784 N N . GLY A 1 101 ? -29.914 -20.298 2.188 1.00 59.12 101 GLY A N 1
ATOM 785 C CA . GLY A 1 101 ? -29.882 -21.618 1.555 1.00 59.12 101 GLY A CA 1
ATOM 786 C C . GLY A 1 101 ? -28.480 -22.234 1.487 1.00 59.12 101 GLY A C 1
ATOM 787 O O . GLY A 1 101 ? -27.784 -22.005 0.507 1.00 59.12 101 GLY A O 1
ATOM 788 N N . LYS A 1 102 ? -28.189 -23.073 2.498 1.00 42.59 102 LYS A N 1
ATOM 789 C CA . LYS A 1 102 ? -27.007 -23.925 2.778 1.00 42.59 102 LYS A CA 1
ATOM 790 C C . LYS A 1 102 ? -25.693 -23.234 3.132 1.00 42.59 102 LYS A C 1
ATOM 792 O O . LYS A 1 102 ? -25.023 -22.709 2.226 1.00 42.59 102 LYS A O 1
#

Secondary structure (DSSP, 8-state):
--GGG--HHHHHT--HHHHHHHHHHHHHHHHHTHHHHHHHHHHHHHHHHHHS-TTSPPPPHHHHHTHHHHHHH------HHHHHHHHHHTSTT--GGGG---

Radius of gyration: 21.61 Å; chains: 1; bounding box: 54×44×48 Å